Protein AF-A0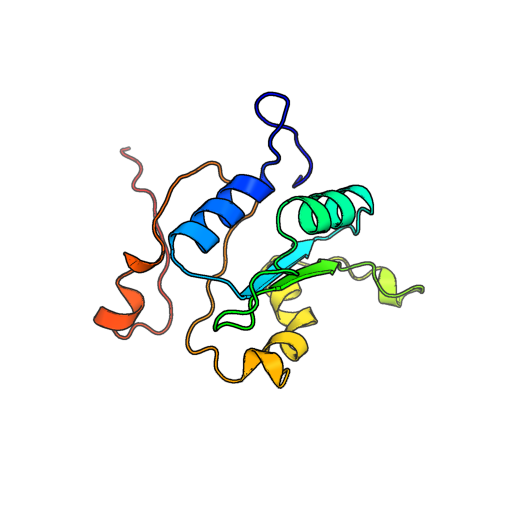A392MX53-F1 (afdb_monomer_lite)

Organism: NCBI:txid97028

InterPro domains:
  IPR005835 Nucleotidyl transferase domain [PF00483] (4-135)
  IPR005836 ADP-glucose pyrophosphorylase, conserved site [PS00809] (76-84)
  IPR011831 Glucose-1-phosphate adenylyltransferase [PTHR43523] (4-135)
  IPR029044 Nucleotide-diphospho-sugar transferases [G3DSA:3.90.550.10] (3-136)
  IPR029044 Nucleotide-diphospho-sugar transferases [SSF53448] (4-134)

pLDDT: mean 73.97, std 14.28, range [40.44, 90.94]

Sequence (136 aa):
MLIVPIGGCYRLIDVPMSNCINSGIRKIFILTQYNSFSLNRHLSRAYNFGNVSTFGEGFVEVLAATQTSGEAGKKWFQGTADAVRQFIWVFEDAKNKNVEHILILSGDHLYRMNYMDFKHIDTNADITVSCLPMDD

Structure (mmCIF, N/CA/C/O backbone):
data_AF-A0A392MX53-F1
#
_entry.id   AF-A0A392MX53-F1
#
loop_
_atom_site.group_PDB
_atom_site.id
_atom_site.type_symbol
_atom_site.label_atom_id
_atom_site.label_alt_id
_atom_site.label_comp_id
_atom_site.label_asym_id
_atom_site.label_entity_id
_atom_site.label_seq_id
_atom_site.pdbx_PDB_ins_code
_atom_site.Cartn_x
_atom_site.Cartn_y
_atom_site.Cartn_z
_atom_site.occupancy
_atom_site.B_iso_or_equiv
_atom_site.auth_seq_id
_atom_site.auth_comp_id
_atom_site.auth_asym_id
_atom_site.auth_atom_id
_atom_site.pdbx_PDB_model_num
ATOM 1 N N . MET A 1 1 ? 11.981 -3.718 -7.243 1.00 51.56 1 MET A N 1
ATOM 2 C CA . MET A 1 1 ? 11.352 -4.257 -8.470 1.00 51.56 1 MET A CA 1
ATOM 3 C C . MET A 1 1 ? 10.143 -3.435 -8.964 1.00 51.56 1 MET A C 1
ATOM 5 O O . MET A 1 1 ? 9.449 -3.881 -9.854 1.00 51.56 1 MET A O 1
ATOM 9 N N . LEU A 1 2 ? 9.901 -2.201 -8.492 1.00 49.81 2 LEU A N 1
ATOM 10 C CA . LEU A 1 2 ? 8.725 -1.398 -8.909 1.00 49.81 2 LEU A CA 1
ATOM 11 C C . LEU A 1 2 ? 8.918 -0.592 -10.212 1.00 49.81 2 LEU A C 1
ATOM 13 O O . LEU A 1 2 ? 8.000 0.074 -10.681 1.00 49.81 2 LEU A O 1
ATOM 17 N N . ILE A 1 3 ? 10.129 -0.607 -10.778 1.00 51.97 3 ILE A N 1
ATOM 18 C CA . ILE A 1 3 ? 10.538 0.252 -11.906 1.00 51.97 3 ILE A CA 1
ATOM 19 C C . ILE A 1 3 ? 10.577 -0.545 -13.222 1.00 51.97 3 ILE A C 1
ATOM 21 O 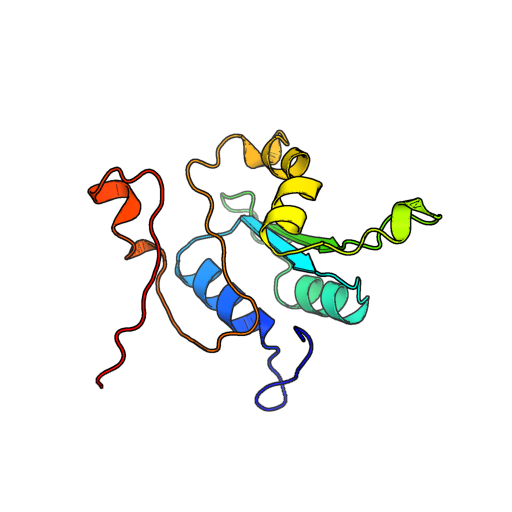O . ILE A 1 3 ? 10.977 -0.009 -14.248 1.00 51.97 3 ILE A O 1
ATOM 25 N N . VAL A 1 4 ? 10.169 -1.820 -13.221 1.00 53.31 4 VAL A N 1
ATOM 26 C CA . VAL A 1 4 ? 10.187 -2.631 -14.445 1.00 53.31 4 VAL A CA 1
ATOM 27 C C . VAL A 1 4 ? 9.147 -2.066 -15.421 1.00 53.31 4 VAL A C 1
ATOM 29 O O . VAL A 1 4 ? 7.963 -2.006 -15.068 1.00 53.31 4 VAL A O 1
ATOM 32 N N . PRO A 1 5 ? 9.567 -1.605 -16.612 1.00 49.03 5 PRO A N 1
ATOM 33 C CA . PRO A 1 5 ? 8.638 -1.146 -17.628 1.00 49.03 5 PRO A CA 1
ATOM 34 C C . PRO A 1 5 ? 7.879 -2.345 -18.207 1.00 49.03 5 PRO A C 1
ATOM 36 O O . PRO A 1 5 ? 8.481 -3.342 -18.600 1.00 49.03 5 PRO A O 1
ATOM 39 N N . ILE A 1 6 ? 6.557 -2.230 -18.283 1.00 53.81 6 ILE A N 1
ATOM 40 C CA . ILE A 1 6 ? 5.660 -3.175 -18.947 1.00 53.81 6 ILE A CA 1
ATOM 41 C C . ILE A 1 6 ? 5.080 -2.478 -20.179 1.00 53.81 6 ILE A C 1
ATOM 43 O O . ILE A 1 6 ? 4.580 -1.355 -20.101 1.00 53.81 6 ILE A O 1
ATOM 47 N N . GLY A 1 7 ? 5.169 -3.130 -21.340 1.00 49.38 7 GLY A N 1
ATOM 48 C CA . GLY A 1 7 ? 4.517 -2.654 -22.567 1.00 49.38 7 GLY A CA 1
ATOM 49 C C . GLY A 1 7 ? 5.029 -1.310 -23.106 1.00 49.38 7 GLY A C 1
ATOM 50 O O . GLY A 1 7 ? 4.294 -0.613 -23.795 1.00 49.38 7 GLY A O 1
ATOM 51 N N . GLY A 1 8 ? 6.263 -0.910 -22.783 1.00 45.78 8 GLY A N 1
ATOM 52 C CA . GLY A 1 8 ? 6.931 0.261 -23.371 1.00 45.78 8 GLY A CA 1
ATOM 53 C C . GLY A 1 8 ? 6.580 1.628 -22.765 1.00 45.78 8 GLY A C 1
ATOM 54 O O . GLY A 1 8 ? 7.385 2.547 -22.902 1.00 45.78 8 GLY A O 1
ATOM 55 N N . CYS A 1 9 ? 5.453 1.781 -22.054 1.00 55.19 9 CYS A N 1
ATOM 56 C CA . CYS A 1 9 ? 5.052 3.063 -21.437 1.00 55.19 9 CYS A CA 1
ATOM 57 C C . CYS A 1 9 ? 4.468 2.977 -20.011 1.00 55.19 9 CYS A C 1
ATOM 59 O O . CYS A 1 9 ? 4.283 4.026 -19.397 1.00 55.19 9 CYS A O 1
ATOM 61 N N . TYR A 1 10 ? 4.221 1.783 -19.458 1.00 54.47 10 TYR A N 1
ATOM 62 C CA . TYR A 1 10 ? 3.629 1.614 -18.122 1.00 54.47 10 TYR A CA 1
ATOM 63 C C . TYR A 1 10 ? 4.630 1.010 -17.138 1.00 54.47 10 TYR A C 1
ATOM 65 O O . TYR A 1 10 ? 5.519 0.249 -17.521 1.00 54.47 10 TYR A O 1
ATOM 73 N N . ARG A 1 11 ? 4.511 1.347 -15.856 1.00 70.06 11 ARG A N 1
ATOM 74 C CA . ARG A 1 11 ? 5.286 0.728 -14.772 1.00 70.06 11 ARG A CA 1
ATOM 75 C C . ARG A 1 11 ? 4.382 -0.204 -13.976 1.00 70.06 11 ARG A C 1
ATOM 77 O O . ARG A 1 11 ? 3.190 0.051 -13.870 1.00 70.06 11 ARG A O 1
ATOM 84 N N . LEU A 1 12 ? 4.950 -1.242 -13.358 1.00 72.00 12 LEU A N 1
ATOM 85 C CA . LEU A 1 12 ? 4.213 -2.152 -12.461 1.00 72.00 12 LEU A CA 1
ATOM 86 C C . LEU A 1 12 ? 3.348 -1.408 -11.430 1.00 72.00 12 LEU A C 1
ATOM 88 O O . LEU A 1 12 ? 2.220 -1.808 -11.175 1.00 72.00 12 LEU A O 1
ATOM 92 N N . ILE A 1 13 ? 3.842 -0.276 -10.915 1.00 75.44 13 ILE A N 1
ATOM 93 C CA . ILE A 1 13 ? 3.119 0.569 -9.955 1.00 75.44 13 ILE A CA 1
ATOM 94 C C . ILE A 1 13 ? 1.819 1.173 -10.515 1.00 75.44 13 ILE A C 1
ATOM 96 O O . ILE A 1 13 ? 0.918 1.482 -9.744 1.00 75.44 13 ILE A O 1
ATOM 100 N N . ASP A 1 14 ? 1.675 1.315 -11.834 1.00 79.38 14 ASP A N 1
ATOM 101 C CA . ASP A 1 14 ? 0.474 1.898 -12.443 1.00 79.38 14 ASP A CA 1
ATOM 102 C C . ASP A 1 14 ? -0.744 0.969 -12.330 1.00 79.38 14 ASP A C 1
ATOM 104 O O . ASP A 1 14 ? -1.880 1.442 -12.323 1.00 79.38 14 ASP A O 1
ATOM 108 N N . VAL A 1 15 ? -0.524 -0.342 -12.183 1.00 83.44 15 VAL A N 1
ATOM 109 C CA . VAL A 1 15 ? -1.592 -1.338 -12.021 1.00 83.44 15 VAL A CA 1
ATOM 110 C C . VAL A 1 15 ? -2.349 -1.159 -10.695 1.00 83.44 15 VAL A C 1
ATOM 112 O O . VAL A 1 15 ? -3.548 -0.864 -10.743 1.00 83.44 15 VAL A O 1
ATOM 115 N N . PRO A 1 16 ? -1.708 -1.257 -9.509 1.00 85.00 16 PRO A N 1
ATOM 116 C CA . PRO A 1 16 ? -2.402 -1.041 -8.242 1.00 85.00 16 PRO A CA 1
ATOM 117 C C . PRO A 1 16 ? -2.929 0.393 -8.117 1.00 85.00 16 PRO A C 1
ATOM 119 O O . PRO A 1 16 ? -4.020 0.578 -7.586 1.00 85.00 16 PRO A O 1
ATOM 122 N N . MET A 1 17 ? -2.226 1.393 -8.667 1.00 83.50 17 MET A N 1
ATOM 123 C CA . MET A 1 17 ? -2.699 2.783 -8.706 1.00 83.50 17 MET A CA 1
ATOM 124 C C . MET A 1 17 ? -4.015 2.924 -9.474 1.00 83.50 17 MET A C 1
ATOM 126 O O . MET A 1 17 ? -4.960 3.537 -8.976 1.00 83.50 17 MET A O 1
ATOM 130 N N . SER A 1 18 ? -4.104 2.321 -10.661 1.00 84.00 18 SER A N 1
ATOM 131 C CA . SER A 1 18 ? -5.323 2.343 -11.473 1.00 84.00 18 SER A CA 1
ATOM 132 C C . SER A 1 18 ? -6.478 1.635 -10.767 1.00 84.00 18 SER A C 1
ATOM 134 O O . SER A 1 18 ? -7.600 2.135 -10.783 1.00 84.00 18 SER A O 1
ATOM 136 N N . ASN A 1 19 ? -6.215 0.505 -10.105 1.00 87.62 19 ASN A N 1
ATOM 137 C CA . ASN A 1 19 ? -7.232 -0.195 -9.319 1.00 87.62 19 ASN A CA 1
ATOM 138 C C . ASN A 1 19 ? -7.726 0.665 -8.142 1.00 87.62 19 ASN A C 1
ATOM 140 O O . ASN A 1 19 ? -8.934 0.764 -7.937 1.00 87.62 19 ASN A O 1
ATOM 144 N N . CYS A 1 20 ? -6.828 1.349 -7.418 1.00 87.19 20 CYS A N 1
ATOM 145 C CA . CYS A 1 20 ? -7.199 2.256 -6.325 1.00 87.19 20 CYS A CA 1
ATOM 146 C C . CYS A 1 20 ? -8.100 3.391 -6.820 1.00 87.19 20 CYS A C 1
ATOM 148 O O . CYS A 1 20 ? -9.181 3.600 -6.272 1.00 87.19 20 CYS A O 1
ATOM 150 N N . ILE A 1 21 ? -7.693 4.077 -7.892 1.00 84.44 21 ILE A N 1
ATOM 151 C CA . ILE A 1 21 ? -8.442 5.207 -8.456 1.00 84.44 21 ILE A CA 1
ATOM 152 C C . ILE A 1 21 ? -9.816 4.756 -8.962 1.00 84.44 21 ILE A C 1
ATOM 154 O O . ILE A 1 21 ? -10.817 5.404 -8.657 1.00 84.44 21 ILE A O 1
ATOM 158 N N . ASN A 1 22 ? -9.883 3.628 -9.676 1.00 84.50 22 ASN A N 1
ATOM 159 C CA . ASN A 1 22 ? -11.149 3.063 -10.155 1.00 84.50 22 ASN A CA 1
ATOM 160 C C . ASN A 1 22 ? -12.069 2.617 -9.008 1.00 84.50 22 ASN A C 1
ATOM 162 O O . ASN A 1 22 ? -13.284 2.650 -9.163 1.00 84.50 22 ASN A O 1
ATOM 166 N N . SER A 1 23 ? -11.497 2.249 -7.859 1.00 85.31 23 SER A N 1
ATOM 167 C CA . SER A 1 23 ? -12.238 1.896 -6.640 1.00 85.31 23 SER A CA 1
ATOM 168 C C . SER A 1 23 ? -12.585 3.120 -5.776 1.00 85.31 23 SER A C 1
ATOM 170 O O . SER A 1 23 ? -13.100 2.967 -4.676 1.00 85.31 23 SER A O 1
ATOM 172 N N . GLY A 1 24 ? -12.280 4.345 -6.225 1.00 84.31 24 GLY A N 1
ATOM 173 C CA . GLY A 1 24 ? -12.552 5.576 -5.474 1.00 84.31 24 GLY A CA 1
ATOM 174 C C . GLY A 1 24 ? -11.560 5.885 -4.344 1.00 84.31 24 GLY A C 1
ATOM 175 O O . GLY A 1 24 ? -11.758 6.854 -3.612 1.00 84.31 24 GLY A O 1
ATOM 176 N N . ILE A 1 25 ? -10.470 5.123 -4.219 1.00 85.38 25 ILE A N 1
ATOM 177 C CA . ILE A 1 25 ? -9.427 5.318 -3.205 1.00 85.38 25 ILE A CA 1
ATOM 178 C C . ILE A 1 25 ? -8.450 6.393 -3.687 1.00 85.38 25 ILE A C 1
ATOM 180 O O . ILE A 1 25 ? -7.764 6.227 -4.697 1.00 85.38 25 ILE A O 1
ATOM 184 N N . ARG A 1 26 ? -8.383 7.511 -2.954 1.00 81.38 26 ARG A N 1
ATOM 185 C CA . ARG A 1 26 ? -7.624 8.712 -3.359 1.00 81.38 26 ARG A CA 1
ATOM 186 C C . ARG A 1 26 ? -6.448 9.072 -2.450 1.00 81.38 26 ARG A C 1
ATOM 188 O O . ARG A 1 26 ? -5.631 9.895 -2.848 1.00 81.38 26 ARG A O 1
ATOM 195 N N . LYS A 1 27 ? -6.360 8.491 -1.249 1.00 85.25 27 LYS A N 1
ATOM 196 C CA . LYS A 1 27 ? -5.225 8.654 -0.324 1.00 85.25 27 LYS A CA 1
ATOM 197 C C . LYS A 1 27 ? -4.328 7.432 -0.455 1.00 85.25 27 LYS A C 1
ATOM 199 O O . LYS A 1 27 ? -4.743 6.337 -0.086 1.00 85.25 27 LYS A O 1
ATOM 204 N N . ILE A 1 28 ? -3.148 7.598 -1.049 1.00 86.44 28 ILE A N 1
ATOM 205 C CA . ILE A 1 28 ? -2.281 6.475 -1.414 1.00 86.44 28 ILE A CA 1
ATOM 206 C C . ILE A 1 28 ? -0.861 6.722 -0.906 1.00 86.44 28 ILE A C 1
ATOM 208 O O . ILE A 1 28 ? -0.228 7.722 -1.242 1.00 86.44 28 ILE A O 1
ATOM 212 N N . PHE A 1 29 ? -0.342 5.757 -0.147 1.00 87.31 29 PHE A N 1
ATOM 213 C CA . PHE A 1 29 ? 1.054 5.710 0.275 1.00 87.31 29 PHE A CA 1
ATOM 214 C C . PHE A 1 29 ? 1.787 4.588 -0.452 1.00 87.31 29 PHE A C 1
ATOM 216 O O . PHE A 1 29 ? 1.318 3.452 -0.503 1.00 87.31 29 PHE A O 1
ATOM 223 N N . ILE A 1 30 ? 2.960 4.898 -1.000 1.00 86.19 30 ILE A N 1
ATOM 224 C CA . ILE A 1 30 ? 3.814 3.939 -1.700 1.00 86.19 30 ILE A CA 1
ATOM 225 C C . ILE A 1 30 ? 5.062 3.705 -0.857 1.00 86.19 30 ILE A C 1
ATOM 227 O O . ILE A 1 30 ? 5.947 4.558 -0.788 1.00 86.19 30 ILE A O 1
ATOM 231 N N . LEU A 1 31 ? 5.138 2.526 -0.240 1.00 85.50 31 LEU A N 1
ATOM 232 C CA . LEU A 1 31 ? 6.304 2.082 0.520 1.00 85.50 31 LEU A CA 1
ATOM 233 C C . LEU A 1 31 ? 7.359 1.512 -0.436 1.00 85.50 31 LEU A C 1
ATOM 235 O O . LEU A 1 31 ? 7.094 0.570 -1.183 1.00 85.50 31 LEU A O 1
ATOM 239 N N . THR A 1 32 ? 8.576 2.056 -0.410 1.00 80.12 32 THR A N 1
ATOM 240 C CA . THR A 1 32 ? 9.694 1.564 -1.229 1.00 80.12 32 THR A CA 1
ATOM 241 C C . THR A 1 32 ? 10.967 1.397 -0.405 1.00 80.12 32 THR A C 1
ATOM 243 O O . THR A 1 32 ? 11.304 2.223 0.438 1.00 80.12 32 THR A O 1
ATOM 246 N N . GLN A 1 33 ? 11.723 0.328 -0.659 1.00 71.31 33 GLN A N 1
ATOM 247 C CA . GLN A 1 33 ? 13.042 0.156 -0.039 1.00 71.31 33 GLN A CA 1
ATOM 248 C C . GLN A 1 33 ? 14.058 1.180 -0.5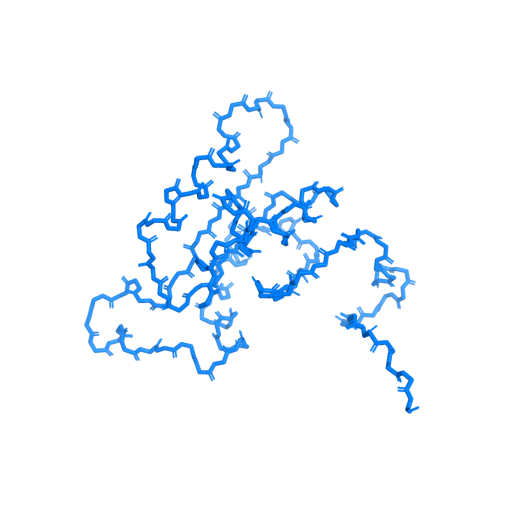58 1.00 71.31 33 GLN A C 1
ATOM 250 O O . GLN A 1 33 ? 14.944 1.589 0.181 1.00 71.31 33 GLN A O 1
ATOM 255 N N . TYR A 1 34 ? 13.907 1.632 -1.807 1.00 67.56 34 TYR A N 1
ATOM 256 C CA . TYR A 1 34 ? 14.809 2.597 -2.427 1.00 67.56 34 TYR A CA 1
ATOM 257 C C . TYR A 1 34 ? 14.047 3.821 -2.895 1.00 67.56 34 TYR A C 1
ATOM 259 O O . TYR A 1 34 ? 13.086 3.714 -3.666 1.00 67.56 34 TYR A O 1
ATOM 267 N N . ASN A 1 35 ? 14.515 4.996 -2.485 1.00 68.31 35 ASN A N 1
ATOM 268 C CA . ASN A 1 35 ? 14.009 6.235 -3.043 1.00 68.31 35 ASN A CA 1
ATOM 269 C C . ASN A 1 35 ? 14.638 6.477 -4.422 1.00 68.31 35 ASN A C 1
ATOM 271 O O . ASN A 1 35 ? 15.830 6.764 -4.519 1.00 68.31 35 ASN A O 1
ATOM 275 N N . SER A 1 36 ? 13.854 6.377 -5.497 1.00 64.31 36 SER A N 1
ATOM 276 C CA . SER A 1 36 ? 14.315 6.790 -6.824 1.00 64.31 36 SER A CA 1
ATOM 277 C C . SER A 1 36 ? 13.678 8.116 -7.203 1.00 64.31 36 SER A C 1
ATOM 279 O O . SER A 1 36 ? 12.454 8.252 -7.243 1.00 64.31 36 SER A O 1
ATOM 281 N N . PHE A 1 37 ? 14.507 9.087 -7.580 1.00 68.62 37 PHE A N 1
ATOM 282 C CA . PHE A 1 37 ? 14.037 10.333 -8.183 1.00 68.62 37 PHE A CA 1
ATOM 283 C C . PHE A 1 37 ? 13.141 10.069 -9.407 1.00 68.62 37 PHE A C 1
ATOM 285 O O . PHE A 1 37 ? 12.151 10.762 -9.630 1.00 68.62 37 PHE A O 1
ATOM 292 N N . SER A 1 38 ? 13.433 9.006 -10.164 1.00 72.44 38 SER A N 1
ATOM 293 C CA . SER A 1 38 ? 12.632 8.591 -11.319 1.00 72.44 38 SER A CA 1
ATOM 294 C C . SER A 1 38 ? 11.235 8.074 -10.947 1.00 72.44 38 SER A C 1
ATOM 296 O O . SER A 1 38 ? 10.311 8.215 -11.749 1.00 72.44 38 SER A O 1
ATOM 298 N N . LEU A 1 39 ? 11.064 7.480 -9.758 1.00 72.25 39 LEU A N 1
ATOM 299 C CA . LEU A 1 39 ? 9.772 7.015 -9.246 1.00 72.25 39 LEU A CA 1
ATOM 300 C C . LEU A 1 39 ? 8.927 8.212 -8.812 1.00 72.25 39 LEU A C 1
ATOM 302 O O . LEU A 1 39 ? 7.813 8.373 -9.300 1.00 72.25 39 LEU A O 1
ATOM 306 N N . ASN A 1 40 ? 9.502 9.100 -7.998 1.00 73.19 40 ASN A N 1
ATOM 307 C CA . ASN A 1 40 ? 8.830 10.326 -7.566 1.00 73.19 40 ASN A CA 1
ATOM 308 C C . ASN A 1 40 ? 8.413 11.195 -8.753 1.00 73.19 40 ASN A C 1
ATOM 310 O O . ASN A 1 40 ? 7.271 11.632 -8.824 1.00 73.19 40 ASN A O 1
ATOM 314 N N . ARG A 1 41 ? 9.305 11.399 -9.732 1.00 74.25 41 ARG A N 1
ATOM 315 C CA . ARG A 1 41 ? 8.992 12.177 -10.937 1.00 74.25 41 ARG A CA 1
ATOM 316 C C . ARG A 1 41 ? 7.878 11.539 -11.773 1.00 74.25 41 ARG A C 1
ATOM 318 O O . ARG A 1 41 ? 7.085 12.273 -12.350 1.00 74.25 41 ARG A O 1
ATOM 325 N N . HIS A 1 42 ? 7.827 10.208 -11.872 1.00 77.88 42 HIS A N 1
ATOM 326 C CA . HIS A 1 42 ? 6.748 9.509 -12.585 1.00 77.88 42 HIS A CA 1
ATOM 327 C C . HIS A 1 42 ? 5.413 9.717 -11.884 1.00 77.88 42 HIS A C 1
ATOM 329 O O . HIS A 1 42 ? 4.475 10.200 -12.503 1.00 77.88 42 HIS A O 1
ATOM 335 N N . LEU A 1 43 ? 5.359 9.447 -10.580 1.00 75.62 43 LEU A N 1
ATOM 336 C CA . LEU A 1 43 ? 4.131 9.562 -9.795 1.00 75.62 43 LEU A CA 1
ATOM 337 C C . LEU A 1 43 ? 3.625 11.004 -9.734 1.00 75.62 43 LEU A C 1
ATOM 339 O O . LEU A 1 43 ? 2.451 11.256 -9.971 1.00 75.62 43 LEU A O 1
ATOM 343 N N . SER A 1 44 ? 4.529 11.961 -9.531 1.00 72.38 44 SER A N 1
ATOM 344 C CA . SER A 1 44 ? 4.210 13.389 -9.544 1.00 72.38 44 SER A CA 1
ATOM 345 C C . SER A 1 44 ? 3.775 13.900 -10.922 1.00 72.38 44 SER A C 1
ATOM 347 O O . SER A 1 44 ? 3.170 14.959 -10.991 1.00 72.38 44 SER A O 1
ATOM 349 N N . ARG A 1 45 ? 4.056 13.196 -12.026 1.00 73.94 45 ARG A N 1
ATOM 350 C CA . ARG A 1 45 ? 3.545 13.559 -13.362 1.00 73.94 45 ARG A CA 1
ATOM 351 C C . ARG A 1 45 ? 2.241 12.847 -13.698 1.00 73.94 45 ARG A C 1
ATOM 353 O O . ARG A 1 45 ? 1.350 13.471 -14.257 1.00 73.94 45 ARG A O 1
ATOM 360 N N . ALA A 1 46 ? 2.151 11.561 -13.379 1.00 71.44 46 ALA A N 1
ATOM 361 C CA . ALA A 1 46 ? 1.012 10.715 -13.714 1.00 71.44 46 ALA A CA 1
ATOM 362 C C . ALA A 1 46 ? -0.186 10.938 -12.778 1.00 71.44 46 ALA A C 1
ATOM 364 O O . ALA A 1 46 ? -1.326 10.856 -13.218 1.00 71.44 46 ALA A O 1
ATOM 365 N N . TYR A 1 47 ? 0.072 11.259 -11.507 1.00 71.19 47 TYR A N 1
ATOM 366 C CA . TYR A 1 47 ? -0.940 11.320 -10.450 1.00 71.19 47 TYR A CA 1
ATOM 367 C C . TYR A 1 47 ? -0.885 12.635 -9.660 1.00 71.19 47 TYR A C 1
ATOM 369 O O . TYR A 1 47 ? -1.209 12.675 -8.474 1.00 71.19 47 TYR A O 1
ATOM 377 N N . ASN A 1 48 ? -0.477 13.734 -10.308 1.00 64.06 48 ASN A N 1
ATOM 378 C CA . ASN A 1 48 ? -0.587 15.058 -9.702 1.00 64.06 48 ASN A CA 1
ATOM 379 C C . ASN A 1 48 ? -2.063 15.455 -9.626 1.00 64.06 48 ASN A C 1
ATOM 381 O O . ASN A 1 48 ? -2.616 16.011 -10.572 1.00 64.06 48 ASN A O 1
ATOM 385 N N . PHE A 1 49 ? -2.708 15.209 -8.489 1.00 61.44 49 PHE A N 1
ATOM 386 C CA . PHE A 1 49 ? -4.079 15.669 -8.235 1.00 61.44 49 PHE A CA 1
ATOM 387 C C . PHE A 1 49 ? -4.201 17.205 -8.136 1.00 61.44 49 PHE A C 1
ATOM 389 O O . PHE A 1 49 ? -5.279 17.733 -7.872 1.00 61.44 49 PHE A O 1
ATOM 396 N N . GLY A 1 50 ? -3.109 17.937 -8.373 1.00 44.19 50 GLY A N 1
ATOM 397 C CA . GLY A 1 50 ? -2.948 19.368 -8.148 1.00 44.19 50 GLY A CA 1
ATOM 398 C C . GLY A 1 50 ? -3.753 20.328 -9.025 1.00 44.19 50 GLY A C 1
ATOM 399 O O . GLY A 1 50 ? -3.283 21.442 -9.183 1.00 44.19 50 GLY A O 1
ATOM 400 N N . ASN A 1 51 ? -4.913 19.963 -9.587 1.00 40.78 51 ASN A N 1
ATOM 401 C CA . ASN A 1 51 ? -5.801 20.919 -10.277 1.00 40.78 51 ASN A CA 1
ATOM 402 C C . ASN A 1 51 ? -7.280 20.483 -10.388 1.00 40.78 51 ASN A C 1
ATOM 404 O O . ASN A 1 51 ? -7.990 20.960 -11.270 1.00 40.78 51 ASN A O 1
ATOM 408 N N . VAL A 1 52 ? -7.790 19.611 -9.510 1.00 42.22 52 VAL A N 1
ATOM 409 C CA . VAL A 1 52 ? -9.249 19.411 -9.394 1.00 42.22 52 VAL A CA 1
ATOM 410 C C . VAL A 1 52 ? -9.704 19.909 -8.032 1.00 42.22 52 VAL A C 1
ATOM 412 O O . VAL A 1 52 ? -9.824 19.175 -7.055 1.00 42.22 52 VAL A O 1
ATOM 415 N N . SER A 1 53 ? -9.937 21.216 -7.996 1.00 41.00 53 SER A N 1
ATOM 416 C CA . SER A 1 53 ? -10.645 21.983 -6.975 1.00 41.00 53 SER A CA 1
ATOM 417 C C . SER A 1 53 ? -12.118 21.561 -6.881 1.00 41.00 53 SER A C 1
ATOM 419 O O . SER A 1 53 ? -13.033 22.356 -7.087 1.00 41.00 53 SER A O 1
ATOM 421 N N . THR A 1 54 ? -12.382 20.286 -6.591 1.00 40.88 54 THR A N 1
ATOM 422 C CA . THR A 1 54 ? -13.732 19.792 -6.299 1.00 40.88 54 THR A CA 1
ATOM 423 C C . THR A 1 54 ? -13.649 18.558 -5.389 1.00 40.88 54 THR A C 1
ATOM 425 O O . THR A 1 54 ? -13.478 17.433 -5.847 1.00 40.88 54 THR A O 1
ATOM 428 N N . PHE A 1 55 ? -13.782 18.792 -4.078 1.00 41.81 55 PHE A N 1
ATOM 429 C CA . PHE A 1 55 ? -14.280 17.827 -3.082 1.00 41.81 55 PHE A CA 1
ATOM 430 C C . PHE A 1 55 ? -13.488 16.524 -2.822 1.00 41.81 55 PHE A C 1
ATOM 432 O O . PHE A 1 55 ? -14.063 15.438 -2.783 1.00 41.81 55 PHE A O 1
ATOM 439 N N . GLY A 1 56 ? -12.189 16.604 -2.520 1.00 50.84 56 GLY A N 1
ATOM 440 C CA . GLY A 1 56 ? -11.533 15.504 -1.798 1.00 50.84 56 GLY A CA 1
ATOM 441 C C . GLY A 1 56 ? -10.019 15.629 -1.696 1.00 50.84 56 GLY A C 1
ATOM 442 O O . GLY A 1 56 ? -9.339 15.732 -2.711 1.00 50.84 56 GLY A O 1
ATOM 443 N N . GLU A 1 57 ? -9.497 15.582 -0.471 1.00 64.81 57 GLU A N 1
ATOM 444 C CA . GLU A 1 57 ? -8.067 15.547 -0.136 1.00 64.81 57 GLU A CA 1
ATOM 445 C C . GLU A 1 57 ? -7.412 14.230 -0.607 1.00 64.81 57 GLU A C 1
ATOM 447 O O . GLU A 1 57 ? -7.139 13.329 0.185 1.00 64.81 57 GLU A O 1
ATOM 452 N N . GLY A 1 58 ? -7.225 14.075 -1.917 1.00 69.38 58 GLY A N 1
ATOM 453 C CA . GLY A 1 58 ? -6.499 12.957 -2.517 1.00 69.38 58 GLY A CA 1
ATOM 454 C C . GLY A 1 58 ? -5.022 13.290 -2.706 1.00 69.38 58 GLY A C 1
ATOM 455 O O . GLY A 1 58 ? -4.687 14.382 -3.164 1.00 69.38 58 GLY A O 1
ATOM 456 N N . PHE A 1 59 ? -4.133 12.356 -2.381 1.00 78.06 59 PHE A N 1
ATOM 457 C CA . PHE A 1 59 ? -2.695 12.504 -2.585 1.00 78.06 59 PHE A CA 1
ATOM 458 C C . PHE A 1 59 ? -2.032 11.146 -2.827 1.00 78.06 59 PHE A C 1
ATOM 460 O O . PHE A 1 59 ? -2.540 10.100 -2.417 1.00 78.06 59 PHE A O 1
ATOM 467 N N . VAL A 1 60 ? -0.872 11.187 -3.483 1.00 81.44 60 VAL A N 1
ATOM 468 C CA . VAL A 1 60 ? 0.030 10.042 -3.629 1.00 81.44 60 VAL A CA 1
ATOM 469 C C . VAL A 1 60 ? 1.374 10.435 -3.042 1.00 81.44 60 VAL A C 1
ATOM 471 O O . VAL A 1 60 ? 2.016 11.354 -3.549 1.00 81.44 60 VAL A O 1
ATOM 474 N N . GLU A 1 61 ? 1.803 9.747 -1.990 1.00 80.88 61 GLU A N 1
ATOM 475 C CA . GLU A 1 61 ? 3.069 10.030 -1.313 1.00 80.88 61 GLU A CA 1
ATOM 476 C C . GLU A 1 61 ? 3.971 8.794 -1.282 1.00 80.88 61 GLU A C 1
ATOM 478 O O . GLU A 1 61 ? 3.517 7.669 -1.071 1.00 80.88 61 GLU A O 1
ATOM 483 N N . VAL A 1 62 ? 5.268 8.996 -1.524 1.00 81.62 62 VAL A N 1
ATOM 484 C CA . VAL A 1 62 ? 6.268 7.923 -1.543 1.00 81.62 62 VAL A CA 1
ATOM 485 C C . VAL A 1 62 ? 7.066 7.956 -0.250 1.00 81.62 62 VAL A C 1
ATOM 487 O O . VAL A 1 62 ? 7.786 8.915 0.024 1.00 81.62 62 VAL A O 1
ATOM 490 N N . LEU A 1 63 ? 7.001 6.864 0.502 1.00 82.69 63 LEU A N 1
ATOM 491 C CA . LEU A 1 63 ? 7.725 6.677 1.750 1.00 82.69 63 LEU A CA 1
ATOM 492 C C . LEU A 1 63 ? 8.857 5.679 1.509 1.00 82.69 63 LEU A C 1
ATOM 494 O O . LEU A 1 63 ? 8.630 4.525 1.138 1.00 82.69 63 LEU A O 1
ATOM 498 N N . ALA A 1 64 ? 10.096 6.136 1.681 1.00 79.94 64 ALA A N 1
ATOM 499 C CA . ALA A 1 64 ? 11.277 5.335 1.391 1.00 79.94 64 ALA A CA 1
ATOM 500 C C . ALA A 1 64 ? 12.088 5.029 2.651 1.00 79.94 64 ALA A C 1
ATOM 502 O O . ALA A 1 64 ? 12.363 5.937 3.433 1.00 79.94 64 ALA A O 1
ATOM 503 N N . ALA A 1 65 ? 12.546 3.779 2.797 1.00 70.38 65 ALA A N 1
ATOM 504 C CA . ALA A 1 65 ? 13.361 3.344 3.942 1.00 70.38 65 ALA A CA 1
ATOM 505 C C . ALA A 1 65 ? 14.641 4.185 4.130 1.00 70.38 65 ALA A C 1
ATOM 507 O O . ALA A 1 65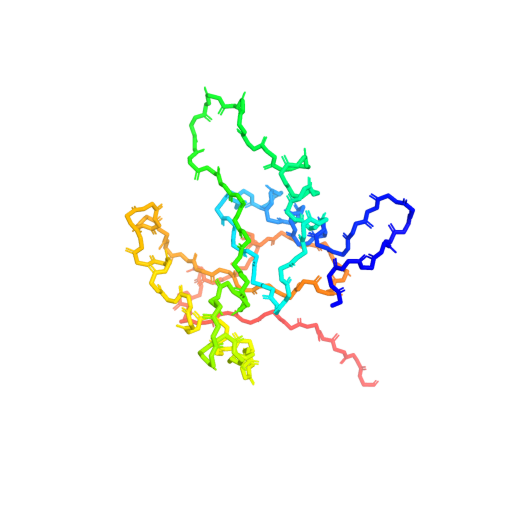 ? 15.122 4.378 5.240 1.00 70.38 65 ALA A O 1
ATOM 508 N N . THR A 1 66 ? 15.208 4.698 3.034 1.00 62.53 66 THR A N 1
ATOM 509 C CA . THR A 1 66 ? 16.537 5.326 3.002 1.00 62.53 66 THR A CA 1
ATOM 510 C C . THR A 1 66 ? 16.540 6.840 3.243 1.00 62.53 66 THR A C 1
ATOM 512 O O . THR A 1 66 ? 17.511 7.497 2.876 1.00 62.53 66 THR A O 1
ATOM 515 N N . GLN A 1 67 ? 15.478 7.446 3.785 1.00 53.53 67 GLN A N 1
ATOM 516 C CA . GLN A 1 67 ? 15.429 8.913 3.936 1.00 53.53 67 GLN A CA 1
ATOM 517 C C . GLN A 1 67 ? 16.352 9.484 5.031 1.00 53.53 67 GLN A C 1
ATOM 519 O O . GLN A 1 67 ? 16.574 10.692 5.054 1.00 53.53 67 GLN A O 1
ATOM 524 N N . THR A 1 68 ? 16.943 8.662 5.904 1.00 47.19 68 THR A N 1
ATOM 525 C CA . THR A 1 68 ? 17.823 9.151 6.980 1.00 47.19 68 THR A CA 1
ATOM 526 C C . THR A 1 68 ? 19.297 8.939 6.637 1.00 47.19 68 THR A C 1
ATOM 528 O O . THR A 1 68 ? 19.763 7.810 6.562 1.00 47.19 68 THR A O 1
ATOM 531 N N . SER A 1 69 ? 20.072 10.009 6.462 1.00 40.44 69 SER A N 1
ATOM 532 C CA . SER A 1 69 ? 21.536 9.921 6.348 1.00 40.44 69 SER A CA 1
ATOM 533 C C . SER A 1 69 ? 22.156 9.493 7.689 1.00 40.44 69 SER A C 1
ATOM 535 O O . SER A 1 69 ? 21.891 10.121 8.710 1.00 40.44 69 SER A O 1
ATOM 537 N N . GLY A 1 70 ? 22.991 8.446 7.702 1.00 49.00 70 GLY A N 1
ATOM 538 C CA . GLY A 1 70 ? 23.717 7.966 8.894 1.00 49.00 70 GLY A CA 1
ATOM 539 C C . GLY A 1 70 ? 23.569 6.459 9.141 1.00 49.00 70 GLY A C 1
ATOM 540 O O . GLY A 1 70 ? 22.916 5.760 8.371 1.00 49.00 70 GLY A O 1
ATOM 541 N N . GLU A 1 71 ? 24.157 5.931 10.220 1.00 49.56 71 GLU A N 1
ATOM 542 C CA . GLU A 1 71 ? 24.056 4.500 10.583 1.00 49.56 71 GLU A CA 1
ATOM 543 C C . GLU A 1 71 ? 22.604 4.038 10.826 1.00 49.56 71 GLU A C 1
ATOM 545 O O . GLU A 1 71 ? 22.278 2.875 10.594 1.00 49.56 71 GLU A O 1
ATOM 550 N N . ALA A 1 72 ? 21.704 4.967 11.176 1.00 50.38 72 ALA A N 1
ATOM 551 C CA . ALA A 1 72 ? 20.257 4.751 11.255 1.00 50.38 72 ALA A CA 1
ATOM 552 C C . ALA A 1 72 ? 19.575 4.562 9.879 1.00 50.38 72 ALA A C 1
ATOM 554 O O . ALA A 1 72 ? 18.547 3.895 9.799 1.00 50.38 72 ALA A O 1
ATOM 555 N N . GLY A 1 73 ? 20.174 5.072 8.794 1.00 49.81 73 GLY A N 1
ATOM 556 C CA . GLY A 1 73 ? 19.725 4.922 7.401 1.00 49.81 73 GLY A CA 1
ATOM 557 C C . GLY A 1 73 ? 19.988 3.559 6.771 1.00 49.81 73 GLY A C 1
ATOM 558 O O . GLY A 1 73 ? 19.578 3.300 5.641 1.00 49.81 73 GLY A O 1
ATOM 559 N N . LYS A 1 74 ? 20.686 2.674 7.490 1.00 50.97 74 LYS A N 1
ATOM 560 C CA . LYS A 1 74 ? 20.943 1.289 7.076 1.00 50.97 74 LYS A CA 1
ATOM 561 C C . LYS A 1 74 ? 19.839 0.319 7.502 1.00 50.97 74 LYS A C 1
ATOM 563 O O . LYS A 1 74 ? 19.974 -0.878 7.259 1.00 50.97 74 LYS A O 1
ATOM 568 N N . LYS A 1 75 ? 18.752 0.786 8.124 1.00 60.16 75 LYS A N 1
ATOM 569 C CA . LYS A 1 75 ? 17.620 -0.079 8.474 1.00 60.16 75 LYS A CA 1
ATOM 570 C C . LYS A 1 75 ? 16.706 -0.254 7.272 1.00 60.16 75 LYS A C 1
ATOM 572 O O . LYS A 1 75 ? 15.690 0.411 7.119 1.00 60.16 75 LYS A O 1
ATOM 577 N N . TRP A 1 76 ? 17.098 -1.180 6.408 1.00 68.56 76 TRP A N 1
ATOM 578 C CA . TRP A 1 76 ? 16.200 -1.731 5.406 1.00 68.56 76 TRP A CA 1
ATOM 579 C C . TRP A 1 76 ? 14.991 -2.317 6.127 1.00 68.56 76 TRP A C 1
ATOM 581 O O . TRP A 1 76 ? 15.141 -2.868 7.225 1.00 68.56 76 TRP A O 1
ATOM 591 N N . PHE A 1 77 ? 13.813 -2.222 5.509 1.00 74.62 77 PHE A N 1
ATOM 592 C CA . PHE A 1 77 ? 12.646 -2.920 6.034 1.00 74.62 77 PHE A CA 1
ATOM 593 C C . PHE A 1 77 ? 12.992 -4.397 6.180 1.00 74.62 77 PHE A C 1
ATOM 595 O O . PHE A 1 77 ? 13.395 -5.040 5.210 1.00 74.62 77 PHE A O 1
ATOM 602 N N . GLN A 1 78 ? 12.827 -4.926 7.388 1.00 78.25 78 GLN A N 1
ATOM 603 C CA . GLN A 1 78 ? 13.049 -6.349 7.656 1.00 78.25 78 GLN A CA 1
ATOM 604 C C . GLN A 1 78 ? 11.940 -7.228 7.049 1.00 78.25 78 GLN A C 1
ATOM 606 O O . GLN A 1 78 ? 12.054 -8.447 7.007 1.00 78.25 78 GLN A O 1
ATOM 611 N N . GLY A 1 79 ? 10.869 -6.603 6.559 1.00 78.75 79 GLY A N 1
ATOM 612 C CA . GLY A 1 79 ? 9.749 -7.222 5.863 1.00 78.75 79 GLY A CA 1
ATOM 613 C C . GLY A 1 79 ? 8.661 -6.191 5.564 1.00 78.75 79 GLY A C 1
ATOM 614 O O . GLY A 1 79 ? 8.782 -5.022 5.934 1.00 78.75 79 GLY A O 1
ATOM 615 N N . THR A 1 80 ? 7.573 -6.614 4.923 1.00 81.75 80 THR A N 1
ATOM 616 C CA . THR A 1 80 ? 6.415 -5.749 4.627 1.00 81.75 80 THR A CA 1
ATOM 617 C C . THR A 1 80 ? 5.742 -5.228 5.898 1.00 81.75 80 THR A C 1
ATOM 619 O O . THR A 1 80 ? 5.427 -4.044 5.979 1.00 81.75 80 THR A O 1
ATOM 622 N N . ALA A 1 81 ? 5.609 -6.068 6.928 1.00 84.94 81 ALA A N 1
ATOM 623 C CA . ALA A 1 81 ? 5.080 -5.655 8.229 1.00 84.94 81 ALA A CA 1
ATOM 624 C C . ALA A 1 81 ? 5.979 -4.617 8.925 1.00 84.94 81 ALA A C 1
ATOM 626 O O . ALA A 1 81 ? 5.482 -3.653 9.503 1.00 84.94 81 ALA A O 1
ATOM 627 N N . ASP A 1 82 ? 7.305 -4.771 8.830 1.00 83.62 82 ASP A N 1
ATOM 628 C CA . ASP A 1 82 ? 8.248 -3.788 9.371 1.00 83.62 82 ASP A CA 1
ATOM 629 C C . ASP A 1 82 ? 8.183 -2.461 8.603 1.00 83.62 82 ASP A C 1
ATOM 631 O O . ASP A 1 82 ? 8.252 -1.401 9.217 1.00 83.62 82 ASP A O 1
ATOM 635 N N . ALA A 1 83 ? 7.962 -2.508 7.285 1.00 83.31 83 ALA A N 1
ATOM 636 C CA . ALA A 1 83 ? 7.743 -1.311 6.479 1.00 83.31 83 ALA A CA 1
ATOM 637 C C . ALA A 1 83 ? 6.523 -0.520 6.968 1.00 83.31 83 ALA A C 1
ATOM 639 O O . ALA A 1 83 ? 6.636 0.671 7.235 1.00 83.31 83 ALA A O 1
ATOM 640 N N . VAL A 1 84 ? 5.379 -1.185 7.158 1.00 85.19 84 VAL A N 1
ATOM 641 C CA . VAL A 1 84 ? 4.167 -0.542 7.695 1.00 85.19 84 VAL A CA 1
ATOM 642 C C . VAL A 1 84 ? 4.424 -0.001 9.103 1.00 85.19 84 VAL A C 1
ATOM 644 O O . VAL A 1 84 ? 4.092 1.147 9.390 1.00 85.19 84 VAL A O 1
ATOM 647 N N . ARG A 1 85 ? 5.092 -0.782 9.963 1.00 84.75 85 ARG A N 1
ATOM 648 C CA . ARG A 1 85 ? 5.409 -0.398 11.346 1.00 84.75 85 ARG A CA 1
ATOM 649 C C . ARG A 1 85 ? 6.262 0.868 11.434 1.00 84.75 85 ARG A C 1
ATOM 651 O O . ARG A 1 85 ? 5.999 1.719 12.279 1.00 84.75 85 ARG A O 1
ATOM 658 N N . GLN A 1 86 ? 7.274 1.006 10.577 1.00 82.94 86 GLN A N 1
ATOM 659 C CA . GLN A 1 86 ? 8.151 2.182 10.562 1.00 82.94 86 GLN A CA 1
ATOM 660 C C . GLN A 1 86 ? 7.415 3.478 10.172 1.00 82.94 86 GLN A C 1
ATOM 662 O O . GLN A 1 86 ? 7.852 4.560 10.563 1.00 82.94 86 GLN A O 1
ATOM 667 N N . PHE A 1 87 ? 6.285 3.375 9.465 1.00 82.94 87 PHE A N 1
ATOM 668 C CA . PHE A 1 87 ? 5.453 4.513 9.058 1.00 82.94 87 PHE A CA 1
ATOM 669 C C . PHE A 1 87 ? 4.099 4.579 9.770 1.00 82.94 87 PHE A C 1
ATOM 671 O O . PHE A 1 87 ? 3.209 5.275 9.294 1.00 82.94 87 PHE A O 1
ATOM 678 N N . ILE A 1 88 ? 3.932 3.922 10.926 1.00 83.06 88 ILE A N 1
ATOM 679 C CA . ILE A 1 88 ? 2.677 4.003 11.700 1.00 83.06 88 ILE A CA 1
ATOM 680 C C . ILE A 1 88 ? 2.270 5.455 11.982 1.00 83.06 88 ILE A C 1
ATOM 682 O O . ILE A 1 88 ? 1.106 5.811 11.823 1.00 83.06 88 ILE A O 1
ATOM 686 N N . TRP A 1 89 ? 3.249 6.307 12.295 1.00 81.56 89 TRP A N 1
ATOM 687 C CA . TRP A 1 89 ? 3.050 7.734 12.560 1.00 81.56 89 TRP A CA 1
ATOM 688 C C . TRP A 1 89 ? 2.375 8.487 11.402 1.00 81.56 89 TRP A C 1
ATOM 690 O O . TRP A 1 89 ? 1.719 9.499 11.628 1.00 81.56 89 TRP A O 1
ATOM 700 N N . VAL A 1 90 ? 2.502 7.998 10.163 1.00 81.50 90 VAL A N 1
ATOM 701 C CA . VAL A 1 90 ? 1.847 8.594 8.993 1.00 81.50 90 VAL A CA 1
ATOM 702 C C . VAL A 1 90 ? 0.338 8.379 9.055 1.00 81.50 90 VAL A C 1
ATOM 704 O O . VAL A 1 90 ? -0.423 9.280 8.709 1.00 81.50 90 VAL A O 1
ATOM 707 N N . PHE A 1 91 ? -0.120 7.217 9.526 1.00 76.38 91 PHE A N 1
ATOM 708 C CA . PHE A 1 91 ? -1.553 6.951 9.693 1.00 76.38 91 PHE A CA 1
ATOM 709 C C . PHE A 1 91 ? -2.162 7.778 10.833 1.00 76.38 91 PHE A C 1
ATOM 711 O O . PHE A 1 91 ? -3.348 8.088 10.793 1.00 76.38 91 PHE A O 1
ATOM 718 N N . GLU A 1 92 ? -1.348 8.185 11.807 1.00 74.88 92 GLU A N 1
ATOM 719 C CA . GLU A 1 92 ? -1.754 9.039 12.930 1.00 74.88 92 GLU A CA 1
ATOM 720 C C . GLU A 1 92 ? -1.795 10.541 12.576 1.00 74.88 92 GLU A C 1
ATOM 722 O O . GLU A 1 92 ? -2.295 11.355 13.362 1.00 74.88 92 GLU A O 1
ATOM 727 N N . ASP A 1 93 ? -1.300 10.929 11.394 1.00 78.19 93 ASP A N 1
ATOM 728 C CA . ASP A 1 93 ? -1.310 12.316 10.928 1.00 78.19 93 ASP A CA 1
ATOM 729 C C . ASP A 1 93 ? -2.744 12.867 10.828 1.00 78.19 93 ASP A C 1
ATOM 731 O O . ASP A 1 93 ? -3.693 12.173 10.452 1.00 78.19 93 ASP A O 1
ATOM 735 N N . ALA A 1 94 ? -2.912 14.158 11.131 1.00 59.72 94 ALA A N 1
ATOM 736 C CA . ALA A 1 94 ? -4.201 14.843 11.087 1.00 59.72 94 ALA A CA 1
ATOM 737 C C . ALA A 1 94 ? -4.929 14.688 9.738 1.00 59.72 94 ALA A C 1
ATOM 739 O O . ALA A 1 94 ? -6.157 14.616 9.722 1.00 59.72 94 ALA A O 1
ATOM 740 N N . LYS A 1 95 ? -4.189 14.570 8.628 1.00 66.31 95 LYS A N 1
ATOM 741 C CA . LYS A 1 95 ? -4.738 14.354 7.279 1.00 66.31 95 LYS A CA 1
ATOM 742 C C . LYS A 1 95 ? -5.365 12.971 7.085 1.00 66.31 95 LYS A C 1
ATOM 744 O O . LYS A 1 95 ? -6.164 12.783 6.165 1.00 66.31 95 LYS A O 1
ATOM 749 N N . ASN A 1 96 ? -5.032 12.003 7.935 1.00 68.25 96 ASN A N 1
ATOM 750 C CA . ASN A 1 96 ? -5.472 10.611 7.830 1.00 68.25 96 ASN A CA 1
ATOM 751 C C . ASN A 1 96 ? -6.485 10.206 8.913 1.00 68.25 96 ASN A C 1
ATOM 753 O O . ASN A 1 96 ? -6.977 9.084 8.888 1.00 68.25 96 ASN A O 1
ATOM 757 N N . LYS A 1 97 ? -6.894 11.131 9.793 1.00 64.81 97 LYS A N 1
ATOM 758 C CA . LYS A 1 97 ? -7.833 10.860 10.899 1.00 64.81 97 LYS A CA 1
ATOM 759 C C . LYS A 1 97 ? -9.222 10.353 10.489 1.00 64.81 97 LYS A C 1
ATOM 761 O O . LYS A 1 97 ? -9.888 9.735 11.308 1.00 64.81 97 LYS A O 1
ATOM 766 N N . ASN A 1 98 ? -9.648 10.586 9.247 1.00 71.62 98 ASN A N 1
ATOM 767 C CA . ASN A 1 98 ? -10.941 10.118 8.723 1.00 71.62 98 ASN A CA 1
ATOM 768 C C . ASN A 1 98 ? -10.814 8.837 7.873 1.00 71.62 98 ASN A C 1
ATOM 770 O O . ASN A 1 98 ? -11.638 8.599 6.994 1.00 71.62 98 ASN A O 1
ATOM 774 N N . VAL A 1 99 ? -9.749 8.053 8.051 1.00 79.56 99 VAL A N 1
ATOM 775 C CA . VAL A 1 99 ? -9.582 6.769 7.359 1.00 79.56 99 VAL A CA 1
ATOM 776 C C . VAL A 1 99 ? -10.151 5.655 8.236 1.00 79.56 99 VAL A C 1
ATOM 778 O O .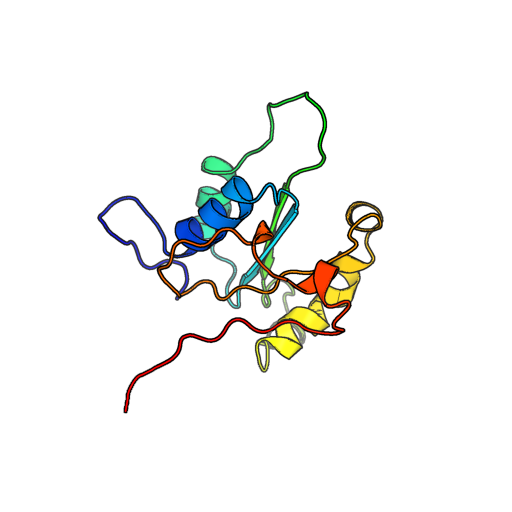 VAL A 1 99 ? -9.619 5.378 9.304 1.00 79.56 99 VAL A O 1
ATOM 781 N N . GLU A 1 100 ? -11.226 5.017 7.774 1.00 83.50 100 GLU A N 1
ATOM 782 C CA . GLU A 1 100 ? -11.886 3.909 8.487 1.00 83.50 100 GLU A CA 1
ATOM 783 C C . GLU A 1 100 ? -11.229 2.552 8.197 1.00 83.50 100 GLU A C 1
ATOM 785 O O . GLU A 1 100 ? -11.159 1.690 9.069 1.00 83.50 100 GLU A O 1
ATOM 790 N N . HIS A 1 101 ? -10.698 2.376 6.983 1.00 87.25 101 HIS A N 1
ATOM 791 C CA . HIS A 1 101 ? -10.117 1.116 6.525 1.00 87.25 101 HIS A CA 1
ATOM 792 C C . HIS A 1 101 ? -8.769 1.334 5.840 1.00 87.25 101 HIS A C 1
ATOM 794 O O . HIS A 1 101 ? -8.579 2.294 5.090 1.00 87.25 101 HIS A O 1
ATOM 800 N N . ILE A 1 102 ? -7.840 0.401 6.062 1.00 88.94 102 ILE A N 1
ATOM 801 C CA . ILE A 1 102 ? -6.513 0.393 5.441 1.00 88.94 102 ILE A CA 1
ATOM 802 C C . ILE A 1 102 ? -6.431 -0.782 4.470 1.00 88.94 102 ILE A C 1
ATOM 804 O O . ILE A 1 102 ? -6.596 -1.937 4.857 1.00 88.94 102 ILE A O 1
ATOM 808 N N . LEU A 1 103 ? -6.124 -0.483 3.209 1.00 89.62 103 LEU A N 1
ATOM 809 C CA . LEU A 1 103 ? -5.896 -1.480 2.169 1.00 89.62 103 LEU A CA 1
ATOM 810 C C . LEU A 1 103 ? -4.392 -1.635 1.918 1.00 89.62 103 LEU A C 1
ATOM 812 O O . LEU A 1 103 ? -3.723 -0.684 1.516 1.00 89.62 103 LEU A O 1
ATOM 816 N N . ILE A 1 104 ? -3.865 -2.843 2.127 1.00 90.12 104 ILE A N 1
ATOM 817 C CA . ILE A 1 104 ? -2.463 -3.179 1.850 1.00 90.12 104 ILE A CA 1
ATOM 818 C C . ILE A 1 104 ? -2.399 -3.958 0.537 1.00 90.12 104 ILE A C 1
ATOM 820 O O . ILE A 1 104 ? -3.023 -5.008 0.401 1.00 90.12 104 ILE A O 1
ATOM 824 N N . LEU A 1 105 ? -1.629 -3.450 -0.427 1.00 88.69 105 LEU A N 1
ATOM 825 C CA . LEU A 1 105 ? -1.498 -4.028 -1.764 1.00 88.69 105 LEU A CA 1
ATOM 826 C C . LEU A 1 105 ? -0.042 -4.358 -2.077 1.00 88.69 105 LEU A C 1
ATOM 828 O O . LEU A 1 105 ? 0.861 -3.590 -1.738 1.00 88.69 105 LEU A O 1
ATOM 832 N N . SER A 1 106 ? 0.177 -5.459 -2.798 1.00 84.38 106 SER A N 1
ATOM 833 C CA . SER A 1 106 ? 1.480 -5.726 -3.408 1.00 84.38 106 SER A CA 1
ATOM 834 C C . SER A 1 106 ? 1.646 -4.922 -4.698 1.00 84.38 106 SER A C 1
ATOM 836 O O . SER A 1 106 ? 0.718 -4.814 -5.501 1.00 84.38 106 SER A O 1
ATOM 838 N N . GLY A 1 107 ? 2.833 -4.349 -4.896 1.00 75.88 107 GLY A N 1
ATOM 839 C CA . GLY A 1 107 ? 3.144 -3.481 -6.039 1.00 75.88 107 GLY A CA 1
ATOM 840 C C . GLY A 1 107 ? 3.709 -4.199 -7.269 1.00 75.88 107 GLY A C 1
ATOM 841 O O . GLY A 1 107 ? 4.088 -3.538 -8.233 1.00 75.88 107 GLY A O 1
ATOM 842 N N . ASP A 1 108 ? 3.828 -5.523 -7.225 1.00 76.25 108 ASP A N 1
ATOM 843 C CA . ASP A 1 108 ? 4.462 -6.371 -8.242 1.00 76.25 108 ASP A CA 1
ATOM 844 C C . ASP A 1 108 ? 3.487 -7.318 -8.961 1.00 76.25 108 ASP A C 1
ATOM 846 O O . ASP A 1 108 ? 3.862 -7.948 -9.949 1.00 76.25 108 ASP A O 1
ATOM 850 N N . HIS A 1 109 ? 2.234 -7.393 -8.515 1.00 80.50 109 HIS A N 1
ATOM 851 C CA . HIS A 1 109 ? 1.208 -8.206 -9.157 1.00 80.50 109 HIS A CA 1
ATOM 852 C C . HIS A 1 109 ? 0.531 -7.444 -10.300 1.00 80.50 109 HIS A C 1
ATOM 854 O O . HIS A 1 109 ? 0.099 -6.300 -10.140 1.00 80.50 109 HIS A O 1
ATOM 860 N N . LEU A 1 110 ? 0.366 -8.112 -11.444 1.00 81.81 110 LEU A N 1
ATOM 861 C CA . LEU A 1 110 ? -0.398 -7.593 -12.575 1.00 81.81 110 LEU A CA 1
ATOM 862 C C . LEU A 1 110 ? -1.816 -8.172 -12.554 1.00 81.81 110 LEU A C 1
ATOM 864 O O . LEU A 1 110 ? -2.025 -9.335 -12.884 1.00 81.81 110 LEU A O 1
ATOM 868 N N . TYR A 1 111 ? -2.787 -7.362 -12.138 1.00 83.69 111 TYR A N 1
ATOM 869 C CA . TYR A 1 111 ? -4.188 -7.758 -12.008 1.00 83.69 111 TYR A CA 1
ATOM 870 C C . TYR A 1 111 ? -5.110 -6.542 -12.091 1.00 83.69 111 TYR A C 1
ATOM 872 O O . TYR A 1 111 ? -4.702 -5.403 -11.862 1.00 83.69 111 TYR A O 1
ATOM 880 N N . ARG A 1 112 ? -6.388 -6.789 -12.368 1.00 84.69 112 ARG A N 1
ATOM 881 C CA . ARG A 1 112 ? -7.438 -5.775 -12.294 1.00 84.69 112 ARG A CA 1
ATOM 882 C C . ARG A 1 112 ? -8.482 -6.229 -11.288 1.00 84.69 112 ARG A C 1
ATOM 884 O O . ARG A 1 112 ? -9.009 -7.327 -11.422 1.00 84.69 112 ARG A O 1
ATOM 891 N N . MET A 1 113 ? -8.766 -5.390 -10.300 1.00 84.94 113 MET A N 1
ATOM 892 C CA . MET A 1 113 ? -9.741 -5.680 -9.250 1.00 84.94 113 MET A CA 1
ATOM 893 C C . MET A 1 113 ? -10.403 -4.385 -8.784 1.00 84.94 113 MET A C 1
ATOM 895 O O . MET A 1 113 ? -9.750 -3.341 -8.745 1.00 84.94 113 MET A O 1
ATOM 899 N N . ASN A 1 114 ? -11.689 -4.461 -8.447 1.00 86.06 114 ASN A N 1
ATOM 900 C CA . ASN A 1 114 ? -12.393 -3.403 -7.735 1.00 86.06 114 ASN A CA 1
ATOM 901 C C . ASN A 1 114 ? -12.342 -3.712 -6.236 1.00 86.06 114 ASN A C 1
ATOM 903 O O . ASN A 1 114 ? -12.867 -4.727 -5.786 1.00 86.06 114 ASN A O 1
ATOM 907 N N . TYR A 1 115 ? -11.697 -2.848 -5.461 1.00 86.31 115 TYR A N 1
ATOM 908 C CA . TYR A 1 115 ? -11.514 -3.066 -4.027 1.00 86.31 115 TYR A CA 1
ATOM 909 C C . TYR A 1 115 ? -12.789 -2.825 -3.216 1.00 86.31 115 TYR A C 1
ATOM 911 O O . TYR A 1 115 ? -12.868 -3.265 -2.074 1.00 86.31 115 TYR A O 1
ATOM 919 N N . MET A 1 116 ? -13.805 -2.191 -3.806 1.00 85.25 116 MET A N 1
ATOM 920 C CA . MET A 1 116 ? -15.119 -2.053 -3.172 1.00 85.25 116 MET A CA 1
ATOM 921 C C . MET A 1 116 ? -15.891 -3.378 -3.113 1.00 85.25 116 MET A C 1
ATOM 923 O O . MET A 1 116 ? -16.836 -3.487 -2.340 1.00 85.25 116 MET A O 1
ATOM 927 N N . ASP A 1 117 ? -15.478 -4.392 -3.881 1.00 84.94 117 ASP A N 1
ATOM 928 C CA . ASP A 1 117 ? -16.125 -5.711 -3.890 1.00 84.94 117 ASP A CA 1
ATOM 929 C C . ASP A 1 117 ? -15.661 -6.598 -2.715 1.00 84.94 117 ASP A C 1
ATOM 931 O O . ASP A 1 117 ? -16.162 -7.711 -2.522 1.00 84.94 117 ASP A O 1
ATOM 935 N N . PHE A 1 118 ? -14.692 -6.136 -1.913 1.00 85.56 118 PHE A N 1
ATOM 936 C CA . PHE A 1 118 ? -14.297 -6.840 -0.700 1.00 85.56 118 PHE A CA 1
ATOM 937 C C . PHE A 1 118 ? -15.428 -6.810 0.328 1.00 85.56 118 PHE A C 1
ATOM 939 O O . PHE A 1 118 ? -15.834 -5.755 0.805 1.00 85.56 118 PHE A O 1
ATOM 946 N N . LYS A 1 119 ? -15.851 -7.992 0.781 1.00 85.69 119 LYS A N 1
ATOM 947 C CA . LYS A 1 119 ? -16.889 -8.157 1.813 1.00 85.69 119 LYS A CA 1
ATOM 948 C C . LYS A 1 119 ? -16.426 -7.801 3.233 1.00 85.69 119 LYS A C 1
ATOM 950 O O . LYS A 1 119 ? -16.984 -8.312 4.196 1.00 85.69 119 LYS A O 1
ATOM 955 N N . HIS A 1 120 ? -15.392 -6.977 3.388 1.00 88.94 120 HIS A N 1
ATOM 956 C CA . HIS A 1 120 ? -14.827 -6.621 4.693 1.00 88.94 120 HIS A CA 1
ATOM 957 C C . HIS A 1 120 ? -15.869 -5.944 5.594 1.00 88.94 120 HIS A C 1
ATOM 959 O O . HIS A 1 120 ? -16.087 -6.384 6.720 1.00 88.94 120 HIS A O 1
ATOM 965 N N . ILE A 1 121 ? -16.574 -4.947 5.047 1.00 85.69 121 ILE A N 1
ATOM 966 C CA . ILE A 1 121 ? -17.618 -4.191 5.754 1.00 85.69 121 ILE A CA 1
ATOM 967 C C . ILE A 1 121 ? -18.813 -5.101 6.062 1.00 85.69 121 ILE A C 1
ATOM 969 O O . ILE A 1 121 ? -19.261 -5.170 7.202 1.00 85.69 121 ILE A O 1
ATOM 973 N N . ASP A 1 122 ? -19.276 -5.865 5.069 1.00 88.62 122 ASP A N 1
ATOM 974 C CA . ASP A 1 122 ? -20.441 -6.750 5.212 1.00 88.62 122 ASP A CA 1
ATOM 975 C C . ASP A 1 122 ? -20.221 -7.881 6.225 1.00 88.62 122 ASP A C 1
ATOM 977 O O . ASP A 1 122 ? -21.162 -8.332 6.876 1.00 88.62 122 ASP A O 1
ATOM 981 N N . THR A 1 123 ? -18.986 -8.376 6.338 1.00 90.06 123 THR A N 1
ATOM 982 C CA . THR A 1 123 ? -18.640 -9.472 7.258 1.00 90.06 123 THR A CA 1
ATOM 983 C C . THR A 1 123 ? -18.215 -8.981 8.636 1.00 90.06 123 THR A C 1
ATOM 985 O O . THR A 1 123 ? -18.082 -9.806 9.538 1.00 90.06 123 THR A O 1
ATOM 988 N N . ASN A 1 124 ? -18.014 -7.667 8.806 1.00 89.25 124 ASN A N 1
ATOM 989 C CA . ASN A 1 124 ? -17.453 -7.055 10.011 1.00 89.25 124 ASN A CA 1
ATOM 990 C C . ASN A 1 124 ? -16.191 -7.792 10.508 1.00 89.25 124 ASN A C 1
ATOM 992 O O . ASN A 1 124 ? -16.010 -8.014 11.705 1.00 89.25 124 ASN A O 1
ATOM 996 N N . ALA A 1 125 ? -15.366 -8.256 9.567 1.00 89.12 125 ALA A N 1
ATOM 997 C CA . ALA A 1 125 ? -14.155 -9.006 9.865 1.00 89.12 125 ALA A CA 1
ATOM 998 C C . ALA A 1 125 ? -13.034 -8.058 10.301 1.00 89.12 125 ALA A C 1
ATOM 1000 O O . ALA A 1 125 ? -12.867 -6.999 9.706 1.00 89.12 125 ALA A O 1
ATOM 1001 N N . ASP A 1 126 ? -12.194 -8.471 11.253 1.00 89.38 126 ASP A N 1
ATOM 1002 C CA . ASP A 1 126 ? -11.025 -7.671 11.650 1.00 89.38 126 ASP A CA 1
ATOM 1003 C C . ASP A 1 126 ? -10.016 -7.525 10.498 1.00 89.38 126 ASP A C 1
ATOM 1005 O O . ASP A 1 126 ? -9.380 -6.486 10.325 1.00 89.38 126 ASP A O 1
ATOM 1009 N N . ILE A 1 127 ? -9.859 -8.581 9.690 1.00 90.25 127 ILE A N 1
ATOM 1010 C CA . ILE A 1 127 ? -8.935 -8.641 8.553 1.00 90.25 127 ILE A CA 1
ATOM 1011 C C . ILE A 1 127 ? -9.589 -9.435 7.420 1.00 90.25 127 ILE A C 1
ATOM 1013 O O . ILE A 1 127 ? -10.085 -10.542 7.625 1.00 90.25 127 ILE A O 1
ATOM 1017 N N . THR A 1 128 ? -9.533 -8.901 6.198 1.00 90.94 128 THR A N 1
ATOM 1018 C CA . THR A 1 128 ? -9.951 -9.603 4.976 1.00 90.94 128 THR A CA 1
ATOM 1019 C C . THR A 1 128 ? -8.740 -9.852 4.084 1.00 90.94 128 THR A C 1
ATOM 1021 O O . THR A 1 128 ? -7.982 -8.931 3.791 1.00 90.94 128 THR A O 1
ATOM 1024 N N . VAL A 1 129 ? -8.562 -11.098 3.635 1.00 90.25 129 VAL A N 1
ATOM 1025 C CA . VAL A 1 129 ? -7.453 -11.509 2.760 1.00 90.25 129 VAL A CA 1
ATOM 1026 C C . VAL A 1 129 ? -8.009 -11.993 1.424 1.00 90.25 129 VAL A C 1
ATOM 1028 O O . VAL A 1 129 ? -8.911 -12.826 1.388 1.00 90.25 129 VAL A O 1
ATOM 1031 N N . SER A 1 130 ? -7.467 -11.469 0.323 1.00 87.88 130 SER A N 1
ATOM 1032 C CA . SER A 1 130 ? -7.802 -11.925 -1.028 1.00 87.88 130 SER A CA 1
ATOM 1033 C C . SER A 1 130 ? -6.990 -13.167 -1.384 1.00 87.88 130 SER A C 1
ATOM 1035 O O . SER A 1 130 ? -5.761 -13.109 -1.383 1.00 87.88 130 SER A O 1
ATOM 1037 N N . CYS A 1 131 ? -7.664 -14.256 -1.750 1.00 86.38 131 CYS A N 1
ATOM 1038 C CA . CYS A 1 131 ? -7.029 -15.502 -2.177 1.00 86.38 131 CYS A CA 1
ATOM 1039 C C . CYS A 1 131 ? -7.388 -15.806 -3.634 1.00 86.38 131 CYS A C 1
ATOM 1041 O O . CYS A 1 131 ? -8.543 -15.662 -4.033 1.00 86.38 131 CYS A O 1
ATOM 1043 N N . LEU A 1 132 ? -6.404 -16.249 -4.417 1.00 84.75 132 LEU A N 1
ATOM 1044 C CA . LEU A 1 132 ? -6.642 -16.853 -5.725 1.00 84.75 132 LEU A CA 1
ATOM 1045 C C . LEU A 1 132 ? -6.734 -18.371 -5.528 1.00 84.75 132 LEU A C 1
ATOM 1047 O O . LEU A 1 132 ? -5.758 -18.951 -5.047 1.00 84.75 132 LEU A O 1
ATOM 1051 N N . PRO A 1 133 ? -7.872 -19.013 -5.844 1.00 85.69 133 PRO A N 1
ATOM 1052 C CA . PRO A 1 133 ? -7.936 -20.466 -5.844 1.00 85.69 133 PRO A CA 1
ATOM 1053 C C . PRO A 1 133 ? -7.005 -20.996 -6.938 1.00 85.69 133 PRO A C 1
ATOM 1055 O O . PRO A 1 133 ? -6.981 -20.464 -8.050 1.00 85.69 133 PRO A O 1
ATOM 1058 N N . MET A 1 134 ? -6.223 -22.018 -6.610 1.00 85.44 134 MET A N 1
ATOM 1059 C CA . MET A 1 134 ? -5.478 -22.797 -7.591 1.00 85.44 134 MET A CA 1
ATOM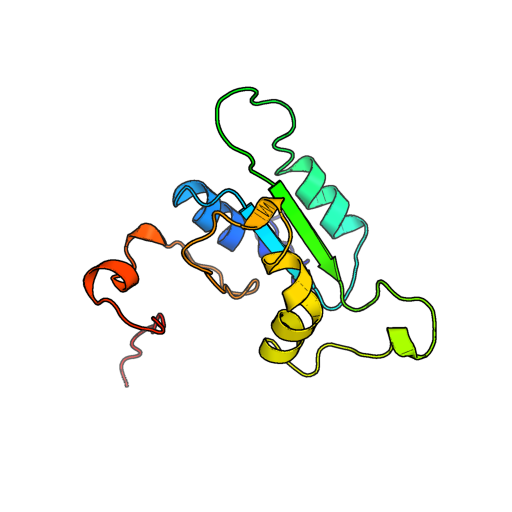 1060 C C . MET A 1 134 ? -6.078 -24.196 -7.591 1.00 85.44 134 MET A C 1
ATOM 1062 O O . MET A 1 134 ? -6.247 -24.776 -6.519 1.00 85.44 134 MET A O 1
ATOM 1066 N N . ASP A 1 135 ? -6.451 -24.682 -8.770 1.00 78.94 135 ASP A N 1
ATOM 1067 C CA . ASP A 1 135 ? -6.828 -26.082 -8.944 1.00 78.94 135 ASP A CA 1
ATOM 1068 C C . ASP A 1 135 ? -5.553 -26.942 -8.843 1.00 78.94 135 ASP A C 1
ATOM 1070 O O . ASP A 1 135 ? -4.501 -26.529 -9.347 1.00 78.94 135 ASP A O 1
ATOM 1074 N N . ASP A 1 136 ? -5.649 -28.087 -8.159 1.00 66.06 136 ASP A N 1
ATOM 1075 C CA . ASP A 1 136 ? -4.564 -29.075 -8.007 1.00 66.06 136 ASP A CA 1
ATOM 1076 C C . ASP A 1 136 ? -4.196 -29.771 -9.333 1.00 66.06 136 ASP A C 1
ATOM 1078 O O . ASP A 1 136 ? -5.114 -30.084 -10.133 1.00 66.06 136 ASP A O 1
#

Secondary structure (DSSP, 8-state):
-TT-EETTTEETTHHHHHHHHHTT--EEEEEESS--HHHHHHHHHHS--TT--SS---EEEEEETT-S-SGGGG---SSHHHHHHHTHHHHTSGGGTT--------SS------GGG-THHHHT-S----------

Radius of gyration: 16.26 Å; chains: 1; bounding box: 44×51×36 Å

Foldseek 3Di:
DQADDDPVPDTLQVQVVVLCVVLVNFAEEAEEQDDDPVVVVVCCVVPVPPPPPDDDDGDYYYDYLQPDPDPSSPDRQPDPVSSCVVCVVVCVDPNNPPPPDDDDDDSRDRDHDRPVPFCCVVVVDPDDDDDDDDDD